Protein AF-A0A7W1CEQ2-F1 (afdb_monomer)

Secondary structure (DSSP, 8-state):
--HHHHHHHHHHHHHHHHHHHHHHHHS-TT-TTHHHHHHHHHHHHHHHHHHIIIIIHHHHHHHS-HHHHHHHHHHHHHHHHHHHHHHHHHHT-

Mean predicted aligned error: 4.83 Å

Radius of gyration: 17.27 Å; Cα contacts (8 Å, |Δi|>4): 28; chains: 1; bounding box: 40×33×45 Å

Solvent-accessible surface area (backbone atoms only — not comparable to full-atom values): 5346 Å² total; per-residue (Å²): 134,58,77,70,52,59,56,55,49,52,54,50,52,54,50,51,51,54,49,51,54,52,53,55,72,71,48,55,92,85,39,86,62,40,63,63,51,52,50,50,51,49,52,53,50,54,50,53,49,49,46,40,67,72,49,48,48,63,54,46,64,74,75,50,54,70,71,58,53,55,51,50,52,50,53,52,54,51,49,51,52,53,51,54,50,52,52,55,63,60,70,74,108

Sequence (93 aa):
MSNFHLTLEGIEEHHQAKMFLRELASLSGDSEKFEPKLKVLMEDIEHHVMEEEGEMFPKVEKVIGKAELEELGKQMEEEKKNFQKSQKASAGK

pLDDT: mean 92.52, std 10.79, range [44.69, 98.44]

Structure (mmCIF, N/CA/C/O backbone):
data_AF-A0A7W1CEQ2-F1
#
_entry.id   AF-A0A7W1CEQ2-F1
#
loop_
_atom_site.group_PDB
_atom_site.id
_atom_site.type_symbol
_atom_site.label_atom_id
_atom_site.label_alt_id
_atom_site.label_comp_id
_atom_site.label_asym_id
_atom_site.label_entity_id
_atom_site.label_seq_id
_atom_site.pdbx_PDB_ins_code
_atom_site.Cartn_x
_atom_site.Cartn_y
_atom_site.Cartn_z
_atom_site.occupancy
_atom_site.B_iso_or_equiv
_atom_site.auth_seq_id
_atom_site.auth_comp_id
_atom_site.auth_asym_id
_atom_site.auth_atom_id
_atom_site.pdbx_PDB_model_num
ATOM 1 N N . MET A 1 1 ? -13.623 -16.603 3.950 1.00 56.00 1 MET A N 1
ATOM 2 C CA . MET A 1 1 ? -12.180 -16.468 4.251 1.00 56.00 1 MET A CA 1
ATOM 3 C C . MET A 1 1 ? -12.016 -15.931 5.668 1.00 56.00 1 MET A C 1
ATOM 5 O O . MET A 1 1 ? -12.908 -15.226 6.130 1.00 56.00 1 MET A O 1
ATOM 9 N N . SER A 1 2 ? -10.964 -16.313 6.397 1.00 70.19 2 SER A N 1
ATOM 10 C CA . SER A 1 2 ? -10.687 -15.746 7.729 1.00 70.19 2 SER A CA 1
ATOM 11 C C . SER A 1 2 ? -10.041 -14.361 7.591 1.00 70.19 2 SER A C 1
ATOM 13 O O . SER A 1 2 ? -9.374 -14.104 6.594 1.00 70.19 2 SER A O 1
ATOM 15 N N . ASN A 1 3 ? -10.188 -13.482 8.592 1.00 72.75 3 ASN A N 1
ATOM 16 C CA . ASN A 1 3 ? -9.543 -12.153 8.582 1.00 72.75 3 ASN A CA 1
ATOM 17 C C . ASN A 1 3 ? -8.019 -12.242 8.397 1.00 72.75 3 ASN A C 1
ATOM 19 O O . ASN A 1 3 ? -7.417 -11.372 7.786 1.00 72.75 3 ASN A O 1
ATOM 23 N N . PHE A 1 4 ? -7.412 -13.320 8.895 1.00 83.56 4 PHE A N 1
ATOM 24 C CA . PHE A 1 4 ? -5.980 -13.571 8.780 1.00 83.56 4 PHE A CA 1
ATOM 25 C C . PHE A 1 4 ? -5.526 -13.817 7.334 1.00 83.56 4 PHE A C 1
ATOM 27 O O . PHE A 1 4 ? -4.405 -13.471 6.988 1.00 83.56 4 PHE A O 1
ATOM 34 N N . HIS A 1 5 ? -6.386 -14.386 6.485 1.00 91.56 5 HIS A N 1
ATOM 35 C CA . HIS A 1 5 ? -6.053 -14.627 5.082 1.00 91.56 5 HIS A CA 1
ATOM 36 C C . HIS A 1 5 ? -5.919 -13.318 4.302 1.00 91.56 5 HIS A C 1
ATOM 38 O O . HIS A 1 5 ? -4.873 -13.101 3.707 1.00 91.56 5 HIS A O 1
ATOM 44 N N . LEU A 1 6 ? -6.913 -12.430 4.417 1.00 93.25 6 LEU A N 1
ATOM 45 C CA . LEU A 1 6 ? -6.956 -11.141 3.714 1.00 93.25 6 LEU A CA 1
ATOM 46 C C . LEU A 1 6 ? -5.744 -10.255 4.046 1.00 93.25 6 LEU A C 1
ATOM 48 O O . LEU A 1 6 ? -5.178 -9.591 3.189 1.00 93.25 6 LEU A O 1
ATOM 52 N N . THR A 1 7 ? -5.300 -1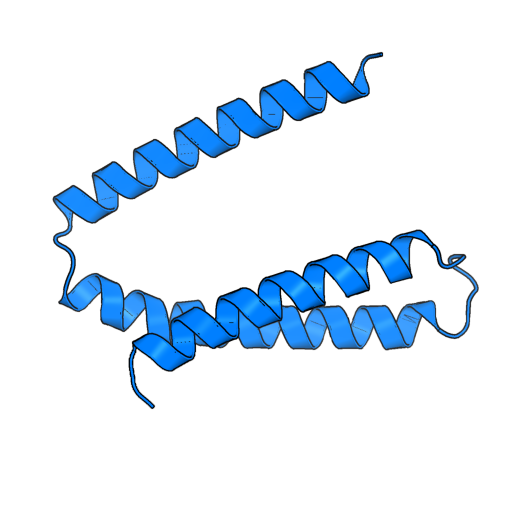0.264 5.306 1.00 94.62 7 THR A N 1
ATOM 53 C CA . THR A 1 7 ? -4.090 -9.530 5.705 1.00 94.62 7 THR A CA 1
ATOM 54 C C . THR A 1 7 ? -2.817 -10.132 5.110 1.00 94.62 7 THR A C 1
ATOM 56 O O . THR A 1 7 ? -1.927 -9.390 4.709 1.00 94.62 7 THR A O 1
ATOM 59 N N . LEU A 1 8 ? -2.695 -11.463 5.075 1.00 97.00 8 LEU A N 1
ATOM 60 C CA . LEU A 1 8 ? -1.519 -12.118 4.491 1.00 97.00 8 LEU A CA 1
ATOM 61 C C . LEU A 1 8 ? -1.468 -11.962 2.969 1.00 97.00 8 LEU A C 1
ATOM 63 O O . LEU A 1 8 ? -0.384 -11.792 2.423 1.00 97.00 8 LEU A O 1
ATOM 67 N N . GLU A 1 9 ? -2.626 -12.001 2.319 1.00 96.62 9 GLU A N 1
ATOM 68 C CA . GLU A 1 9 ? -2.794 -11.732 0.893 1.00 96.62 9 GLU A CA 1
ATOM 69 C C . GLU A 1 9 ? -2.313 -10.324 0.546 1.00 96.62 9 GLU A C 1
ATOM 71 O O . GLU A 1 9 ? -1.349 -10.195 -0.203 1.00 96.62 9 GLU A O 1
ATOM 76 N N . GLY A 1 10 ? -2.825 -9.290 1.223 1.00 96.88 10 GLY A N 1
ATOM 77 C CA . GLY A 1 10 ? -2.371 -7.915 0.998 1.00 96.88 10 GLY A CA 1
ATOM 78 C C . GLY A 1 10 ? -0.861 -7.705 1.207 1.00 96.88 10 GLY A C 1
ATOM 79 O O . GLY A 1 10 ? -0.233 -6.923 0.495 1.00 96.88 10 GLY A O 1
ATOM 80 N N . ILE A 1 11 ? -0.228 -8.433 2.139 1.00 97.44 11 ILE A N 1
ATOM 81 C CA . ILE A 1 11 ? 1.237 -8.390 2.321 1.00 97.44 11 ILE A CA 1
ATOM 82 C C . ILE A 1 11 ? 1.973 -8.946 1.093 1.00 97.44 11 ILE A C 1
ATOM 84 O O . ILE A 1 11 ? 2.995 -8.380 0.687 1.00 97.44 11 ILE A O 1
ATOM 88 N N . GLU A 1 12 ? 1.482 -10.041 0.515 1.00 97.94 12 GLU A N 1
ATOM 89 C CA . GLU A 1 12 ? 2.064 -10.631 -0.691 1.00 97.94 12 GLU A CA 1
ATOM 90 C C . GLU A 1 12 ? 1.813 -9.741 -1.915 1.00 97.94 12 GLU A C 1
ATOM 92 O O . GLU A 1 12 ? 2.738 -9.470 -2.680 1.00 97.94 12 GLU A O 1
ATOM 97 N N . GLU A 1 13 ? 0.618 -9.167 -2.048 1.00 97.81 13 GLU A N 1
ATOM 98 C CA . GLU A 1 13 ? 0.297 -8.212 -3.114 1.00 97.81 13 GLU A CA 1
ATOM 99 C C . GLU A 1 13 ? 1.190 -6.963 -3.050 1.00 97.81 13 GLU A C 1
ATOM 101 O O . GLU A 1 13 ? 1.721 -6.505 -4.065 1.00 97.81 13 GLU A O 1
ATOM 106 N N . HIS A 1 14 ? 1.482 -6.448 -1.848 1.00 97.94 14 HIS A N 1
ATOM 107 C CA . HIS A 1 14 ? 2.460 -5.366 -1.667 1.00 97.94 14 HIS A CA 1
ATOM 108 C C . HIS A 1 14 ? 3.868 -5.773 -2.108 1.00 97.94 14 HIS A C 1
ATOM 110 O O . HIS A 1 14 ? 4.633 -4.936 -2.607 1.00 97.94 14 HIS A O 1
ATOM 116 N N . HIS A 1 15 ? 4.260 -7.026 -1.867 1.00 97.94 15 HIS A N 1
ATOM 117 C CA . HIS A 1 15 ? 5.545 -7.551 -2.314 1.00 97.94 15 HIS A CA 1
ATOM 118 C C . HIS A 1 15 ? 5.602 -7.617 -3.845 1.00 97.94 15 HIS A C 1
ATOM 120 O O . HIS A 1 15 ? 6.544 -7.082 -4.443 1.00 97.94 15 HIS A O 1
ATOM 126 N N . GLN A 1 16 ? 4.565 -8.176 -4.467 1.00 97.69 16 GLN A N 1
ATOM 127 C CA . GLN A 1 16 ? 4.409 -8.285 -5.914 1.00 97.69 16 GLN A CA 1
ATOM 128 C C . GLN A 1 16 ? 4.422 -6.912 -6.597 1.00 97.69 16 GLN A C 1
ATOM 130 O O . GLN A 1 16 ? 5.229 -6.689 -7.505 1.00 97.69 16 GLN A O 1
ATOM 135 N N . ALA A 1 17 ? 3.654 -5.942 -6.094 1.00 98.12 17 ALA A N 1
ATOM 136 C CA . ALA A 1 17 ? 3.641 -4.578 -6.621 1.00 98.12 17 ALA A CA 1
ATOM 137 C C . ALA A 1 17 ? 5.044 -3.939 -6.600 1.00 98.12 17 ALA A C 1
ATOM 139 O O . ALA A 1 17 ? 5.485 -3.327 -7.578 1.00 98.12 17 ALA A O 1
ATOM 140 N N . LYS A 1 18 ? 5.812 -4.134 -5.516 1.00 97.75 18 LYS A N 1
ATOM 141 C CA . LYS A 1 18 ? 7.207 -3.659 -5.423 1.00 97.75 18 LYS A CA 1
ATOM 142 C C . LYS A 1 18 ? 8.127 -4.356 -6.423 1.00 97.75 18 LYS A C 1
ATOM 144 O O . LYS A 1 18 ? 9.054 -3.714 -6.920 1.00 97.75 18 LYS A O 1
ATOM 149 N N . MET A 1 19 ? 7.920 -5.641 -6.709 1.00 97.75 19 MET A N 1
ATOM 150 C CA . MET A 1 19 ? 8.687 -6.329 -7.749 1.00 97.75 19 MET A CA 1
ATOM 151 C C . MET A 1 19 ? 8.378 -5.763 -9.133 1.00 97.75 19 MET A C 1
ATOM 153 O O . MET A 1 19 ? 9.309 -5.408 -9.854 1.00 97.75 19 MET A O 1
ATOM 157 N N . PHE A 1 20 ? 7.103 -5.583 -9.475 1.00 97.31 20 PHE A N 1
ATOM 158 C CA . PHE A 1 20 ? 6.706 -5.028 -10.770 1.00 97.31 20 PHE A CA 1
ATOM 159 C C . PHE A 1 20 ? 7.207 -3.605 -10.980 1.00 97.31 20 PHE A C 1
ATOM 161 O O . PHE A 1 20 ? 7.701 -3.296 -12.062 1.00 97.31 20 PHE A O 1
ATOM 168 N N . LEU A 1 21 ? 7.190 -2.763 -9.944 1.00 97.62 21 LEU A N 1
ATOM 169 C CA . LEU A 1 21 ? 7.792 -1.430 -10.008 1.00 97.62 21 LEU A CA 1
ATOM 170 C C . LEU A 1 21 ? 9.296 -1.483 -10.316 1.00 97.62 21 LEU A C 1
ATOM 172 O O . LEU A 1 21 ? 9.778 -0.698 -11.131 1.00 97.62 21 LEU A O 1
ATOM 176 N N . ARG A 1 22 ? 10.048 -2.410 -9.704 1.00 97.12 22 ARG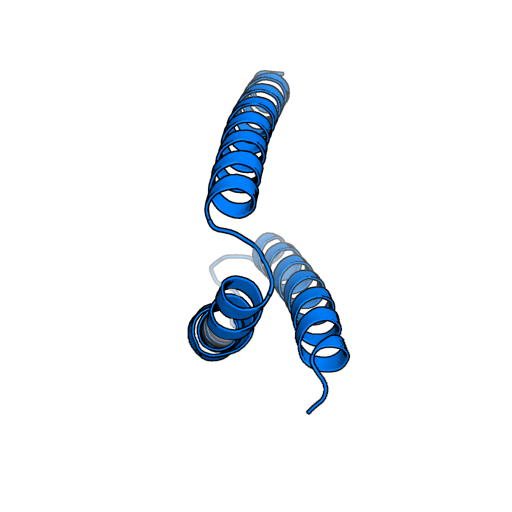 A N 1
ATOM 177 C CA . ARG A 1 22 ? 11.485 -2.583 -9.995 1.00 97.12 22 ARG A CA 1
ATOM 178 C C . ARG A 1 22 ? 11.723 -3.080 -11.415 1.00 97.12 22 ARG A C 1
ATOM 180 O O . ARG A 1 22 ? 12.622 -2.590 -12.088 1.00 97.12 22 ARG A O 1
ATOM 187 N N . GLU A 1 23 ? 10.924 -4.040 -11.864 1.00 95.69 23 GLU A N 1
ATOM 188 C CA . GLU A 1 23 ? 11.006 -4.564 -13.223 1.00 95.69 23 GLU A CA 1
ATOM 189 C C . GLU A 1 23 ? 10.705 -3.471 -14.252 1.00 95.69 23 GLU A C 1
ATOM 191 O O . GLU A 1 23 ? 11.507 -3.266 -15.159 1.00 95.69 23 GLU A O 1
ATOM 196 N N . LEU A 1 24 ? 9.622 -2.708 -14.074 1.00 96.56 24 LEU A N 1
ATOM 197 C CA . LEU A 1 24 ? 9.285 -1.555 -14.916 1.00 96.56 24 LEU A CA 1
ATOM 198 C C . LEU A 1 24 ? 10.400 -0.506 -14.928 1.00 96.56 24 LEU A C 1
ATOM 200 O O . LEU A 1 24 ? 10.751 -0.019 -15.997 1.00 96.56 24 LEU A O 1
ATOM 204 N N . ALA A 1 25 ? 11.003 -0.205 -13.775 1.00 95.62 25 ALA A N 1
ATOM 205 C CA . ALA A 1 25 ? 12.120 0.737 -13.680 1.00 95.62 25 ALA A CA 1
ATOM 206 C C . ALA A 1 25 ? 13.384 0.269 -14.430 1.00 95.62 25 ALA A C 1
ATOM 208 O O . ALA A 1 25 ? 14.235 1.091 -14.764 1.00 95.62 25 ALA A O 1
ATOM 209 N N . SER A 1 26 ? 13.517 -1.037 -14.689 1.00 95.12 26 SER A N 1
ATOM 210 C CA . SER A 1 26 ? 14.625 -1.617 -15.461 1.00 95.12 26 SER A CA 1
ATOM 211 C C . SER A 1 26 ? 14.342 -1.761 -16.959 1.00 95.12 26 SER A C 1
ATOM 213 O O . SER A 1 26 ? 15.260 -2.064 -17.724 1.00 95.12 26 SER A O 1
ATOM 215 N N . LEU A 1 27 ? 13.091 -1.568 -17.387 1.00 94.12 27 LEU A N 1
ATOM 216 C CA . LEU A 1 27 ? 12.707 -1.624 -18.793 1.00 94.12 27 LEU A CA 1
ATOM 217 C C . LEU A 1 27 ? 12.926 -0.261 -19.452 1.00 94.12 27 LEU A C 1
ATOM 219 O O . LEU A 1 27 ? 12.700 0.789 -18.852 1.00 94.12 27 LEU A O 1
ATOM 223 N N . SER A 1 28 ? 13.331 -0.276 -20.720 1.00 89.94 28 SER A N 1
ATOM 224 C CA . SER A 1 28 ? 13.258 0.917 -21.556 1.00 89.94 28 SER A CA 1
ATOM 225 C C . SER A 1 28 ? 11.795 1.226 -21.893 1.00 89.94 28 SER A C 1
ATOM 227 O O . SER A 1 28 ? 10.964 0.320 -21.995 1.00 89.94 28 SER A O 1
ATOM 229 N N . GLY A 1 29 ? 11.469 2.508 -22.074 1.00 78.44 29 GLY A N 1
ATOM 230 C CA . GLY A 1 29 ? 10.098 2.939 -22.381 1.00 78.44 29 GLY A CA 1
ATOM 231 C C . GLY A 1 29 ? 9.569 2.455 -23.739 1.00 78.44 29 GLY A C 1
ATOM 232 O O . GLY A 1 29 ? 8.365 2.467 -23.954 1.00 78.44 29 GLY A O 1
ATOM 233 N N . ASP A 1 30 ? 10.450 2.010 -24.638 1.00 89.00 30 ASP A N 1
ATOM 234 C CA . ASP A 1 30 ? 10.132 1.403 -25.937 1.00 89.00 30 ASP A CA 1
ATOM 235 C C . ASP A 1 30 ? 10.092 -0.137 -25.898 1.00 89.00 30 ASP A C 1
ATOM 237 O O . ASP A 1 30 ? 9.885 -0.786 -26.923 1.00 89.00 30 ASP A O 1
ATOM 241 N N . SER A 1 31 ? 10.287 -0.748 -24.725 1.00 94.31 31 SER A N 1
ATOM 242 C CA . SER A 1 31 ? 10.193 -2.196 -24.576 1.00 94.31 31 SER A CA 1
ATOM 243 C C . SER A 1 31 ? 8.758 -2.673 -24.795 1.00 94.31 31 SER A C 1
ATOM 245 O O . SER A 1 31 ? 7.843 -2.248 -24.092 1.00 94.31 31 SER A O 1
ATOM 247 N N . GLU A 1 32 ? 8.572 -3.678 -25.655 1.00 95.69 32 GLU A N 1
ATOM 248 C CA . GLU A 1 32 ? 7.281 -4.367 -25.845 1.00 95.69 32 GLU A CA 1
ATOM 249 C C . GLU A 1 32 ? 6.716 -4.976 -24.543 1.00 95.69 32 GLU A C 1
ATOM 251 O O . GLU A 1 32 ? 5.537 -5.314 -24.463 1.00 95.69 32 GLU A O 1
ATOM 25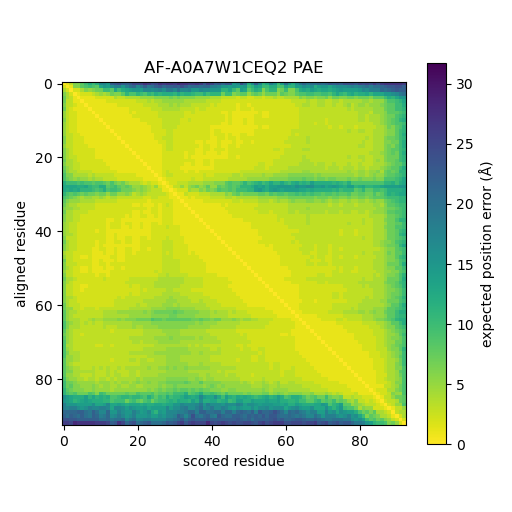6 N N . LYS A 1 33 ? 7.547 -5.123 -23.500 1.00 95.12 33 LYS A N 1
ATOM 257 C CA . LYS A 1 33 ? 7.145 -5.630 -22.179 1.00 95.12 33 LYS A CA 1
ATOM 258 C C . LYS A 1 33 ? 6.638 -4.544 -21.231 1.00 95.12 33 LYS A C 1
ATOM 260 O O . LYS A 1 33 ? 6.061 -4.897 -20.203 1.00 95.12 33 LYS A O 1
ATOM 265 N N . PHE A 1 34 ? 6.875 -3.266 -21.530 1.00 95.88 34 PHE A N 1
ATOM 266 C CA . PHE A 1 34 ? 6.557 -2.164 -20.624 1.00 95.88 34 PHE A CA 1
ATOM 267 C C . PHE A 1 34 ? 5.045 -2.016 -20.439 1.00 95.88 34 PHE A C 1
ATOM 269 O O . PHE A 1 34 ? 4.554 -2.160 -19.321 1.00 95.88 34 PHE A O 1
ATOM 276 N N . GLU A 1 35 ? 4.298 -1.803 -21.528 1.00 95.81 35 GLU A N 1
ATOM 277 C CA . GLU A 1 35 ? 2.845 -1.593 -21.455 1.00 95.81 35 GLU A CA 1
ATOM 278 C C . GLU A 1 35 ? 2.090 -2.785 -20.845 1.00 95.81 35 GLU A C 1
ATOM 280 O O . GLU A 1 35 ? 1.305 -2.559 -19.920 1.00 95.81 35 GLU A O 1
ATOM 285 N N . PRO A 1 36 ? 2.328 -4.052 -21.254 1.00 96.81 36 PRO A N 1
ATOM 286 C CA . PRO A 1 36 ? 1.637 -5.184 -20.641 1.00 96.81 36 PRO A CA 1
ATOM 287 C C . PRO A 1 36 ? 1.917 -5.303 -19.141 1.00 96.81 36 PRO A C 1
ATOM 289 O O . PRO A 1 36 ? 1.010 -5.595 -18.368 1.00 96.81 36 PRO A O 1
ATOM 292 N N . LYS A 1 37 ? 3.159 -5.053 -18.707 1.00 96.31 37 LYS A N 1
ATOM 293 C CA . LYS A 1 37 ? 3.524 -5.126 -17.288 1.00 96.31 37 LYS A CA 1
ATOM 294 C C . LYS A 1 37 ? 2.917 -3.988 -16.476 1.00 96.31 37 LYS A C 1
ATOM 296 O O . LYS A 1 37 ? 2.476 -4.223 -15.356 1.00 96.31 37 LYS A O 1
ATOM 301 N N . LEU A 1 38 ? 2.875 -2.780 -17.036 1.00 96.81 38 LEU A N 1
ATOM 302 C CA . LEU A 1 38 ? 2.207 -1.646 -16.408 1.00 96.81 38 LEU A CA 1
ATOM 303 C C . LEU A 1 38 ? 0.720 -1.942 -16.210 1.00 96.81 38 LEU A C 1
ATOM 305 O O . LEU A 1 38 ? 0.195 -1.693 -15.131 1.00 96.81 38 LEU A O 1
ATOM 309 N N . LYS A 1 39 ? 0.069 -2.525 -17.221 1.00 97.31 39 LYS A N 1
ATOM 310 C CA . LYS A 1 39 ? -1.334 -2.923 -17.126 1.00 97.31 39 LYS A CA 1
ATOM 311 C C . LYS A 1 39 ? -1.576 -3.923 -15.991 1.00 97.31 39 LYS A C 1
ATOM 313 O O . LYS A 1 39 ? -2.470 -3.692 -15.191 1.00 97.31 39 LYS A O 1
ATOM 318 N N . VAL A 1 40 ? -0.758 -4.972 -15.882 1.00 97.69 40 VAL A N 1
ATOM 319 C CA . VAL A 1 40 ? -0.890 -5.954 -14.789 1.00 97.69 40 VAL A CA 1
ATOM 320 C C . VAL A 1 40 ? -0.677 -5.295 -13.422 1.00 97.69 40 VAL A C 1
ATOM 322 O O . VAL A 1 40 ? -1.450 -5.532 -12.507 1.00 97.69 40 VAL A O 1
ATOM 325 N N . LEU A 1 41 ? 0.316 -4.408 -13.282 1.00 98.06 41 LEU A N 1
ATOM 326 C CA . LEU A 1 41 ? 0.508 -3.658 -12.035 1.00 98.06 41 LEU A CA 1
ATOM 327 C C . LEU A 1 41 ? -0.721 -2.807 -11.672 1.00 98.06 41 LEU A C 1
ATOM 329 O O . LEU A 1 41 ? -1.060 -2.705 -10.498 1.00 98.06 41 LEU A O 1
ATOM 333 N N . MET A 1 42 ? -1.366 -2.172 -12.655 1.00 98.25 42 MET A N 1
ATOM 334 C CA . MET A 1 42 ? -2.589 -1.402 -12.413 1.00 98.25 42 MET A CA 1
ATOM 335 C C . MET A 1 42 ? -3.727 -2.302 -11.928 1.00 98.25 42 MET A C 1
ATOM 337 O O . MET A 1 42 ? -4.366 -1.965 -10.938 1.00 98.25 42 MET A O 1
ATOM 341 N N . GLU A 1 43 ? -3.936 -3.446 -12.583 1.00 98.25 43 GLU A N 1
ATOM 342 C CA . GLU A 1 43 ? -4.961 -4.425 -12.203 1.00 98.25 43 GLU A CA 1
ATOM 343 C C . GLU A 1 43 ? -4.729 -4.963 -10.779 1.00 98.25 43 GLU A C 1
ATOM 345 O O . GLU A 1 43 ? -5.669 -4.994 -9.986 1.00 98.25 43 GLU A O 1
ATOM 350 N N . ASP A 1 44 ? -3.483 -5.294 -10.420 1.00 97.25 44 ASP A N 1
ATOM 351 C CA . ASP A 1 44 ? -3.117 -5.746 -9.069 1.00 97.25 44 ASP A CA 1
ATOM 352 C C . ASP A 1 44 ? -3.398 -4.671 -8.006 1.00 97.25 44 ASP A C 1
ATOM 354 O O . ASP A 1 44 ? -3.950 -4.965 -6.948 1.00 97.25 44 ASP A O 1
ATOM 358 N N . ILE A 1 45 ? -3.043 -3.408 -8.274 1.00 98.31 45 ILE A N 1
ATOM 359 C CA . ILE A 1 45 ? -3.292 -2.302 -7.334 1.00 98.31 45 ILE A CA 1
ATOM 360 C C . ILE A 1 45 ? -4.794 -2.060 -7.169 1.00 98.31 45 ILE A C 1
ATOM 362 O O . ILE A 1 45 ? -5.261 -1.866 -6.048 1.00 98.31 45 ILE A O 1
ATOM 366 N N . GLU A 1 46 ? -5.548 -2.041 -8.269 1.00 98.44 46 GLU A N 1
ATOM 367 C CA . GLU A 1 46 ? -6.999 -1.855 -8.229 1.00 98.44 46 GLU A CA 1
ATOM 368 C C . GLU A 1 46 ? -7.669 -2.977 -7.433 1.00 98.44 46 GLU A C 1
ATOM 370 O O . GLU A 1 46 ? -8.530 -2.697 -6.598 1.00 98.44 46 GLU A O 1
ATOM 375 N N . HIS A 1 47 ? -7.248 -4.227 -7.644 1.00 97.44 47 HIS A N 1
ATOM 376 C CA . HIS A 1 47 ? -7.750 -5.371 -6.892 1.00 97.44 47 HIS A CA 1
ATOM 377 C C . HIS A 1 47 ? -7.471 -5.236 -5.394 1.00 97.44 47 HIS A C 1
ATOM 379 O O . HIS A 1 47 ? -8.413 -5.228 -4.603 1.00 97.44 47 HIS A O 1
ATOM 385 N N . HIS A 1 48 ? -6.210 -5.006 -5.033 1.00 97.50 48 HIS A N 1
ATOM 386 C CA . HIS A 1 48 ? -5.777 -4.838 -3.651 1.00 97.50 48 HIS A CA 1
ATOM 387 C C . HIS A 1 48 ? -6.563 -3.736 -2.913 1.00 97.50 48 HIS A C 1
ATOM 389 O O . HIS A 1 48 ? -7.066 -3.937 -1.808 1.00 97.50 48 HIS A O 1
ATOM 395 N N . VAL A 1 49 ? -6.733 -2.565 -3.540 1.00 98.00 49 VAL A N 1
ATOM 396 C CA . VAL A 1 49 ? -7.488 -1.448 -2.941 1.00 98.00 49 VAL A CA 1
ATOM 397 C C . VAL A 1 49 ? -8.967 -1.800 -2.767 1.00 98.00 49 VAL A C 1
ATOM 399 O O . VAL A 1 49 ? -9.553 -1.472 -1.735 1.00 98.00 49 VAL A O 1
ATOM 402 N N . MET A 1 50 ? -9.580 -2.487 -3.740 1.00 98.00 50 MET A N 1
ATOM 403 C CA . MET A 1 50 ? -10.969 -2.941 -3.613 1.00 98.00 50 MET A CA 1
ATOM 404 C C . MET A 1 50 ? -11.154 -3.893 -2.427 1.00 98.00 50 MET A C 1
ATOM 406 O O . MET A 1 50 ? -12.172 -3.816 -1.738 1.00 98.00 50 MET A O 1
ATOM 410 N N . GLU A 1 51 ? -10.185 -4.767 -2.166 1.00 96.81 51 GLU A N 1
ATOM 411 C CA . GLU A 1 51 ? -10.211 -5.670 -1.017 1.00 96.81 51 GLU A CA 1
ATOM 412 C C . GLU A 1 51 ? -10.028 -4.933 0.316 1.00 96.81 51 GLU A C 1
ATOM 414 O O . GLU A 1 51 ? -10.761 -5.181 1.283 1.00 96.81 51 GLU A O 1
ATOM 419 N N . GLU A 1 52 ? -9.098 -3.979 0.380 1.00 96.94 52 GLU A N 1
ATOM 420 C CA . GLU A 1 52 ? -8.891 -3.167 1.578 1.00 96.94 52 GLU A CA 1
ATOM 421 C C . GLU A 1 52 ? -10.138 -2.337 1.920 1.00 96.94 52 GLU A C 1
ATOM 423 O O . GLU A 1 52 ? -10.678 -2.451 3.026 1.00 96.94 52 GLU A O 1
ATOM 428 N N . GLU A 1 53 ? -10.646 -1.550 0.968 1.00 97.50 53 GLU A N 1
ATOM 429 C CA . GLU A 1 53 ? -11.785 -0.651 1.184 1.00 97.50 53 GLU A CA 1
ATOM 430 C C . GLU A 1 53 ? -13.116 -1.399 1.318 1.00 97.50 53 GLU A C 1
ATOM 432 O O . GLU A 1 53 ? -13.962 -1.035 2.141 1.00 97.50 53 GLU A O 1
ATOM 437 N N . GLY A 1 54 ? -13.319 -2.444 0.514 1.00 96.94 54 GLY A N 1
ATOM 438 C CA . GLY A 1 54 ? -14.570 -3.196 0.463 1.00 96.94 54 GLY A CA 1
ATOM 439 C C . GLY A 1 54 ? -14.710 -4.223 1.582 1.00 96.94 54 GLY A C 1
ATOM 440 O O . GLY A 1 54 ? -15.826 -4.497 2.035 1.00 96.94 54 GLY A O 1
ATOM 441 N N . GLU A 1 55 ? -13.596 -4.779 2.062 1.00 95.69 55 GLU A N 1
ATOM 442 C CA 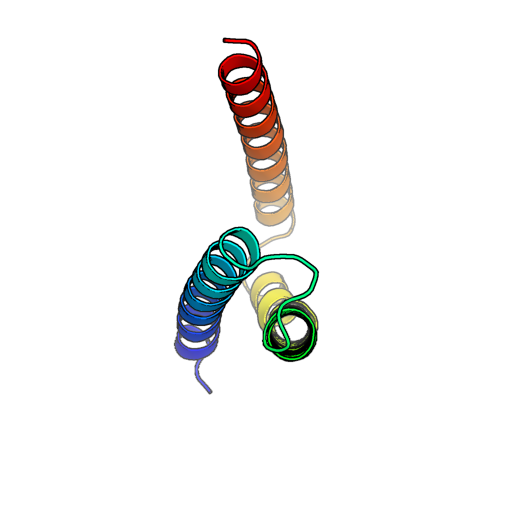. GLU A 1 55 ? -13.617 -5.863 3.037 1.00 95.69 55 GLU A CA 1
ATOM 443 C C . GLU A 1 55 ? -12.810 -5.597 4.301 1.00 95.69 55 GLU A C 1
ATOM 445 O O . GLU A 1 55 ? -13.337 -5.812 5.399 1.00 95.69 55 GLU A O 1
ATOM 450 N N . MET A 1 56 ? -11.542 -5.194 4.184 1.00 95.38 56 MET A N 1
ATOM 451 C CA . MET A 1 56 ? -10.652 -5.105 5.343 1.00 95.38 56 MET A CA 1
ATOM 452 C C . MET A 1 56 ? -11.060 -3.969 6.282 1.00 95.38 56 MET A C 1
ATOM 454 O O . MET A 1 56 ? -11.321 -4.217 7.463 1.00 95.38 56 MET A O 1
ATOM 458 N N . PHE A 1 57 ? -11.169 -2.739 5.783 1.00 95.56 57 PHE A N 1
ATOM 459 C CA . PHE A 1 57 ? -11.476 -1.567 6.604 1.00 95.56 57 PHE A CA 1
ATOM 460 C C . PHE A 1 57 ? -12.847 -1.667 7.288 1.00 95.56 57 PHE A C 1
ATOM 462 O O . PHE A 1 57 ? -12.899 -1.461 8.503 1.00 95.56 57 PHE A O 1
ATOM 469 N N . PRO A 1 58 ? -13.929 -2.132 6.629 1.00 95.69 58 PRO A N 1
ATOM 470 C CA . PRO A 1 58 ? -15.201 -2.370 7.312 1.00 95.69 58 PRO A CA 1
ATOM 471 C C . PRO A 1 58 ? -15.126 -3.416 8.434 1.00 95.69 58 PRO A C 1
ATOM 473 O O . PRO A 1 58 ? -15.937 -3.389 9.364 1.00 95.69 58 PRO A O 1
ATOM 476 N N . LYS A 1 59 ? -14.198 -4.383 8.363 1.00 94.19 59 LYS A N 1
ATOM 477 C CA . LYS A 1 59 ? -13.955 -5.347 9.453 1.00 94.19 59 LYS A CA 1
ATOM 478 C C . LYS A 1 59 ? -13.171 -4.689 10.592 1.00 94.19 59 LYS A C 1
ATOM 480 O O . LYS A 1 59 ? -13.503 -4.932 11.750 1.00 94.19 59 LYS A O 1
ATOM 485 N N . VAL A 1 60 ? -12.192 -3.842 10.273 1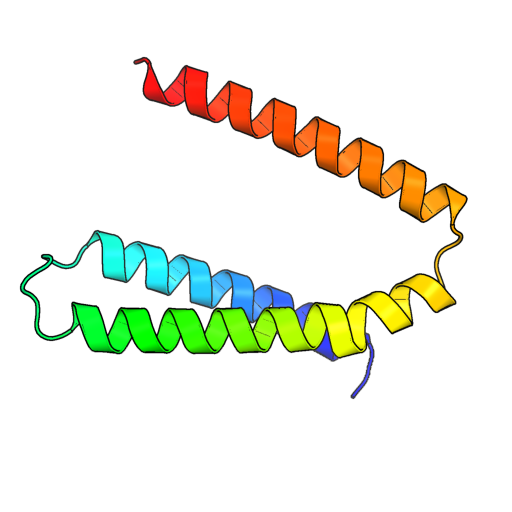.00 94.25 60 VAL A N 1
ATOM 486 C CA . VAL A 1 60 ? -11.398 -3.071 11.244 1.00 94.25 60 VAL A CA 1
ATOM 487 C C . VAL A 1 60 ? -12.279 -2.099 12.037 1.00 94.25 60 VAL A C 1
ATOM 489 O O . VAL A 1 60 ? -12.241 -2.114 13.265 1.00 94.25 60 VAL A O 1
ATOM 492 N N . GLU A 1 61 ? -13.147 -1.331 11.374 1.00 95.12 61 GLU A N 1
ATOM 493 C CA . GLU A 1 61 ? -14.062 -0.372 12.021 1.00 95.12 61 GLU A CA 1
ATOM 494 C C . GLU A 1 61 ? -15.040 -1.022 13.015 1.00 95.12 61 GLU A C 1
ATOM 496 O O . GLU A 1 61 ? -15.524 -0.372 13.941 1.00 95.12 61 GLU A O 1
ATOM 501 N N . LYS A 1 62 ? -15.339 -2.317 12.845 1.00 95.00 62 LYS A N 1
ATOM 502 C CA . LYS A 1 62 ? -16.210 -3.075 13.758 1.00 95.00 62 LYS A CA 1
ATOM 503 C C . LYS A 1 62 ? -15.501 -3.529 15.032 1.00 95.00 62 LYS A C 1
ATOM 505 O O . LYS A 1 62 ? -16.187 -3.862 15.997 1.00 95.00 62 LYS A O 1
ATOM 510 N N . VAL A 1 63 ? -14.170 -3.610 15.024 1.00 95.31 63 VAL A N 1
ATOM 511 C CA . VAL A 1 63 ? -13.383 -4.184 16.130 1.00 95.31 63 VAL A CA 1
ATOM 512 C C . VAL A 1 63 ? -12.472 -3.170 16.818 1.00 95.31 63 VAL A C 1
ATOM 514 O O . VAL A 1 63 ? -12.161 -3.364 17.989 1.00 95.31 63 VAL A O 1
ATOM 517 N N . ILE A 1 64 ? -12.086 -2.090 16.133 1.00 95.31 64 ILE A N 1
ATOM 518 C CA . ILE A 1 64 ? -11.246 -1.017 16.676 1.00 95.31 64 ILE A CA 1
ATOM 519 C C . ILE A 1 64 ? -12.102 0.219 16.954 1.00 95.31 64 ILE A C 1
ATOM 521 O O . ILE A 1 64 ? -12.892 0.661 16.120 1.00 95.31 64 ILE A O 1
ATOM 525 N N . GLY A 1 65 ? -11.948 0.797 18.146 1.00 97.25 65 GLY A N 1
ATOM 526 C CA . GLY A 1 65 ? -12.690 1.991 18.539 1.00 97.25 65 GLY A CA 1
ATOM 527 C C . GLY A 1 65 ? -12.249 3.237 17.768 1.00 97.25 65 GLY A C 1
ATOM 528 O O . GLY A 1 65 ? -11.073 3.417 17.464 1.00 97.25 65 GLY A O 1
ATOM 529 N N . LYS A 1 66 ? -13.182 4.167 17.532 1.00 96.81 66 LYS A N 1
ATOM 530 C CA . LYS A 1 66 ? -12.914 5.421 16.804 1.00 96.81 66 LYS A CA 1
ATOM 531 C C . LYS A 1 66 ? -11.709 6.207 17.343 1.00 96.81 66 LYS A C 1
ATOM 533 O O . LYS A 1 66 ? -10.914 6.698 16.556 1.00 96.81 66 LYS A O 1
ATOM 538 N N . ALA A 1 67 ? -11.563 6.315 18.665 1.00 97.88 67 ALA A N 1
ATOM 539 C CA . ALA A 1 67 ? -10.444 7.039 19.274 1.00 97.88 67 ALA A CA 1
ATOM 540 C C . ALA A 1 67 ? -9.083 6.388 18.966 1.00 97.88 67 ALA A C 1
ATOM 542 O O . ALA A 1 67 ? -8.099 7.089 18.753 1.00 97.88 67 ALA A O 1
ATOM 543 N N . GLU A 1 68 ? -9.035 5.056 18.917 1.00 98.12 68 GLU A N 1
ATOM 544 C CA . GLU A 1 68 ? -7.830 4.303 18.565 1.00 98.12 68 GLU A CA 1
ATOM 545 C C . GLU A 1 68 ? -7.511 4.437 17.070 1.00 98.12 68 GLU A C 1
ATOM 547 O O . GLU A 1 68 ? -6.359 4.670 16.716 1.00 98.12 68 GLU A O 1
ATOM 552 N N . LEU A 1 69 ? -8.525 4.407 16.196 1.00 97.75 69 LEU A N 1
ATOM 553 C CA . LEU A 1 69 ? -8.354 4.677 14.762 1.00 97.75 69 LEU A CA 1
ATOM 554 C C . LEU A 1 69 ? -7.850 6.102 14.487 1.00 97.75 69 LEU A C 1
ATOM 556 O O . LEU A 1 69 ? -6.966 6.293 13.655 1.00 97.75 69 LEU A O 1
ATOM 560 N N . GLU A 1 70 ? -8.380 7.106 15.190 1.00 97.94 70 GLU A N 1
ATOM 561 C CA . GLU A 1 70 ? -7.917 8.495 15.073 1.00 97.94 70 GLU A CA 1
ATOM 562 C C . GLU A 1 70 ? -6.460 8.650 15.519 1.00 97.94 70 GLU A C 1
ATOM 564 O O . GLU A 1 70 ? -5.694 9.384 14.894 1.00 97.94 70 GLU A O 1
ATOM 569 N N . GLU A 1 71 ? -6.071 7.963 16.591 1.00 98.25 71 GLU A N 1
ATOM 570 C CA . GLU A 1 71 ? -4.696 7.967 17.078 1.00 98.25 71 GLU A CA 1
ATOM 571 C C . GLU A 1 71 ? -3.746 7.267 16.098 1.00 98.25 71 GLU A C 1
ATOM 573 O O . GLU A 1 71 ? -2.712 7.831 15.738 1.00 98.25 71 GLU A O 1
ATOM 578 N N . LEU A 1 72 ? -4.132 6.102 15.572 1.00 97.69 72 LEU A N 1
ATOM 579 C CA . LEU A 1 72 ? -3.368 5.403 14.539 1.00 97.69 72 LEU A CA 1
ATOM 580 C C . LEU A 1 72 ? -3.201 6.267 13.279 1.00 97.69 72 LEU A C 1
ATOM 582 O O . LEU A 1 72 ? -2.104 6.361 12.731 1.00 97.69 72 LEU A O 1
ATOM 586 N N . GLY A 1 73 ? -4.258 6.965 12.855 1.00 97.06 73 GLY A N 1
ATOM 587 C CA . GLY A 1 73 ? -4.205 7.887 11.721 1.00 97.06 73 GLY A CA 1
ATOM 588 C C . GLY A 1 73 ? -3.209 9.035 11.924 1.00 97.06 73 GLY A C 1
ATOM 589 O O . GLY A 1 73 ? -2.475 9.385 10.996 1.00 97.06 73 GLY A O 1
ATOM 590 N N . LYS A 1 74 ? -3.116 9.595 13.140 1.00 98.31 74 LYS A N 1
ATOM 591 C CA . LYS A 1 74 ? -2.100 10.614 13.466 1.00 98.31 74 LYS A CA 1
ATOM 592 C C . LYS A 1 74 ? -0.689 10.046 13.371 1.00 98.31 74 LYS A C 1
ATOM 594 O O . LYS A 1 74 ? 0.162 10.676 12.746 1.00 98.31 74 LYS A O 1
ATOM 599 N N . GLN A 1 75 ? -0.461 8.856 13.927 1.00 98.31 75 GLN A N 1
ATOM 600 C CA . GLN A 1 75 ? 0.840 8.184 13.872 1.00 98.31 75 GLN A CA 1
ATOM 601 C C . GLN A 1 75 ? 1.266 7.914 12.422 1.00 98.31 75 GLN A C 1
ATOM 603 O O . GLN A 1 75 ? 2.393 8.224 12.041 1.00 98.31 75 GLN A O 1
ATOM 608 N N . MET A 1 76 ? 0.353 7.431 11.572 1.00 97.44 76 MET A N 1
ATOM 609 C CA . MET A 1 76 ? 0.625 7.216 10.144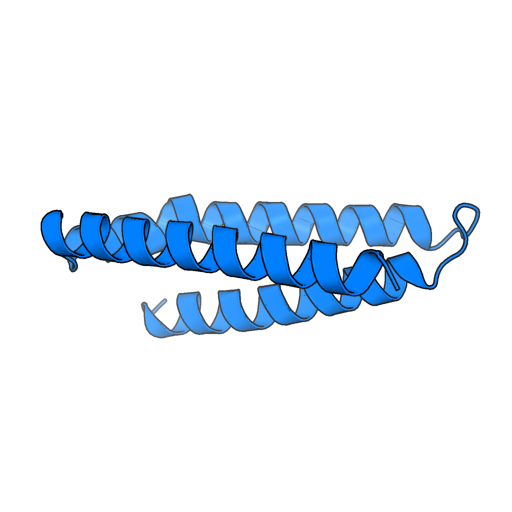 1.00 97.44 76 MET A CA 1
ATOM 610 C C . MET A 1 76 ? 0.983 8.515 9.407 1.00 97.44 76 MET A C 1
ATOM 612 O O . MET A 1 76 ? 1.908 8.535 8.591 1.00 97.44 76 MET A O 1
ATOM 616 N N . GLU A 1 77 ? 0.279 9.613 9.687 1.00 97.81 77 GLU A N 1
ATOM 617 C CA . GLU A 1 77 ? 0.552 10.916 9.071 1.00 97.81 77 GLU A CA 1
ATOM 618 C C . GLU A 1 77 ?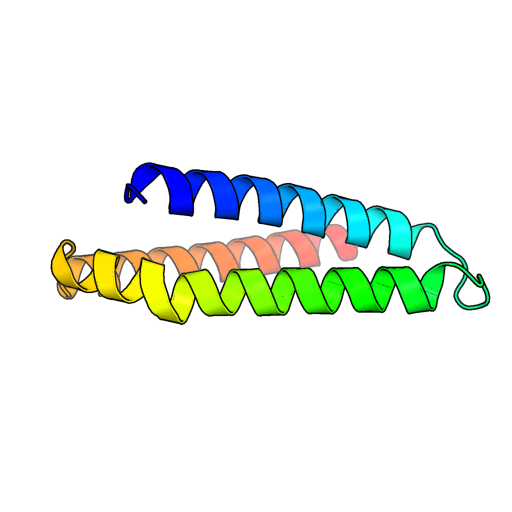 1.905 11.496 9.527 1.00 97.81 77 GLU A C 1
ATOM 620 O O . GLU A 1 77 ? 2.631 12.101 8.731 1.00 97.81 77 GLU A O 1
ATOM 625 N N . GLU A 1 78 ? 2.280 11.299 10.792 1.00 97.75 78 GLU A N 1
ATOM 626 C CA . GLU A 1 78 ? 3.603 11.663 11.312 1.00 97.75 78 GLU A CA 1
ATOM 627 C C . GLU A 1 78 ? 4.720 10.846 10.655 1.00 97.75 78 GLU A C 1
ATOM 629 O O . GLU A 1 78 ? 5.692 11.425 10.156 1.00 97.75 78 GLU A O 1
ATOM 634 N N . GLU A 1 79 ? 4.554 9.528 10.555 1.00 97.25 79 GLU A N 1
ATOM 635 C CA . GLU A 1 79 ? 5.512 8.645 9.884 1.00 97.25 79 GLU A CA 1
ATOM 636 C C . GLU A 1 79 ? 5.670 8.989 8.401 1.00 97.25 79 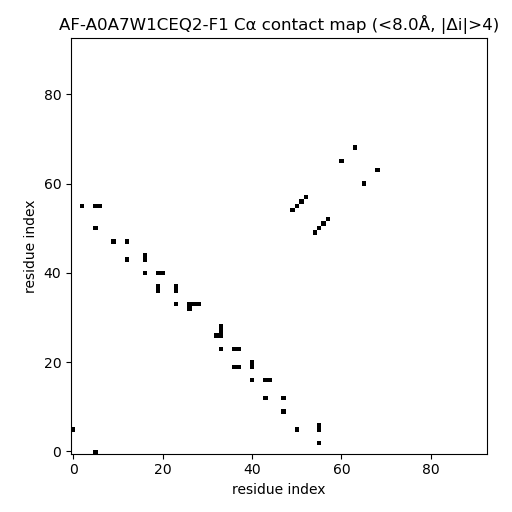GLU A C 1
ATOM 638 O O . GLU A 1 79 ? 6.791 9.109 7.897 1.00 97.25 79 GLU A O 1
ATOM 643 N N . LYS A 1 80 ? 4.569 9.275 7.697 1.00 94.81 80 LYS A N 1
ATOM 644 C CA . LYS A 1 80 ? 4.607 9.747 6.306 1.00 94.81 80 LYS A CA 1
ATOM 645 C C . LYS A 1 80 ? 5.429 11.028 6.167 1.00 94.81 80 LYS A C 1
ATOM 647 O O . LYS A 1 80 ? 6.265 11.128 5.264 1.00 94.81 80 LYS A O 1
ATOM 652 N N . LYS A 1 81 ? 5.238 12.007 7.058 1.00 96.06 81 LYS A N 1
ATOM 653 C CA . LYS A 1 81 ? 6.027 13.253 7.064 1.00 96.06 81 LYS A CA 1
ATOM 654 C C . LYS A 1 81 ? 7.508 12.979 7.315 1.00 96.06 81 LYS A C 1
ATOM 656 O O . LYS A 1 81 ? 8.354 13.581 6.649 1.00 96.06 81 LYS A O 1
ATOM 661 N N . ASN A 1 82 ? 7.832 12.088 8.249 1.00 95.31 82 ASN A N 1
ATOM 662 C CA . ASN A 1 82 ? 9.211 11.712 8.563 1.00 95.31 82 ASN A CA 1
ATOM 663 C C . ASN A 1 82 ? 9.886 11.017 7.373 1.00 95.31 82 ASN A C 1
ATOM 665 O O . ASN A 1 82 ? 10.988 11.406 6.976 1.00 95.31 82 ASN A O 1
ATOM 669 N N . PHE A 1 83 ? 9.191 10.077 6.736 1.00 93.31 83 PHE A N 1
ATOM 670 C CA . PHE A 1 83 ? 9.660 9.385 5.539 1.00 93.31 83 PHE A CA 1
ATOM 671 C C . PHE A 1 83 ? 9.883 10.338 4.355 1.00 93.31 83 PHE A C 1
ATOM 673 O O . PHE A 1 83 ? 10.905 10.283 3.675 1.00 93.31 83 PHE A O 1
ATOM 680 N N . GLN A 1 84 ? 8.968 11.279 4.115 1.00 92.44 84 GLN A N 1
ATOM 681 C CA . GLN A 1 84 ? 9.137 12.266 3.044 1.00 92.44 84 GLN A CA 1
ATOM 682 C C . GLN A 1 84 ? 10.326 13.207 3.288 1.00 92.44 84 GLN A C 1
ATOM 684 O O . GLN A 1 84 ? 11.002 13.608 2.337 1.00 92.44 84 GLN A O 1
ATOM 689 N N . LYS A 1 85 ? 10.608 13.567 4.548 1.00 91.19 85 LYS A N 1
ATOM 690 C CA . LYS A 1 85 ? 11.800 14.352 4.906 1.00 91.19 85 LYS A CA 1
ATOM 691 C C . LYS A 1 85 ? 13.087 13.564 4.655 1.00 91.19 85 LYS A C 1
ATOM 693 O O . LYS A 1 85 ? 14.023 14.127 4.090 1.00 91.19 85 LYS A O 1
ATOM 698 N N . SER A 1 86 ? 13.136 12.284 5.033 1.00 88.19 86 SER A N 1
ATOM 699 C CA . SER A 1 86 ? 14.325 11.443 4.833 1.00 88.19 86 SER A CA 1
ATOM 700 C C . SER A 1 86 ? 14.612 11.183 3.348 1.00 88.19 86 SER A C 1
ATOM 702 O O . SER A 1 86 ? 15.760 11.302 2.924 1.00 88.19 86 SER A O 1
ATOM 704 N N . GLN A 1 87 ? 13.576 10.950 2.535 1.00 84.81 87 GLN A N 1
ATOM 705 C CA . GLN A 1 87 ? 13.673 10.847 1.071 1.00 84.81 87 GLN A CA 1
ATOM 706 C C . GLN A 1 87 ? 14.274 12.113 0.441 1.00 84.81 87 GLN A C 1
ATOM 708 O O . GLN A 1 87 ? 15.226 12.036 -0.333 1.00 84.81 87 GLN A O 1
ATOM 713 N N . LYS A 1 88 ? 13.777 13.299 0.821 1.00 72.69 88 LYS A N 1
ATOM 714 C CA . LYS A 1 88 ? 14.302 14.583 0.322 1.00 72.69 88 LYS A CA 1
ATOM 715 C C . LYS A 1 88 ? 15.757 14.827 0.729 1.00 72.69 88 LYS A C 1
ATOM 717 O O . LYS A 1 88 ? 16.530 15.337 -0.074 1.00 72.69 88 LYS A O 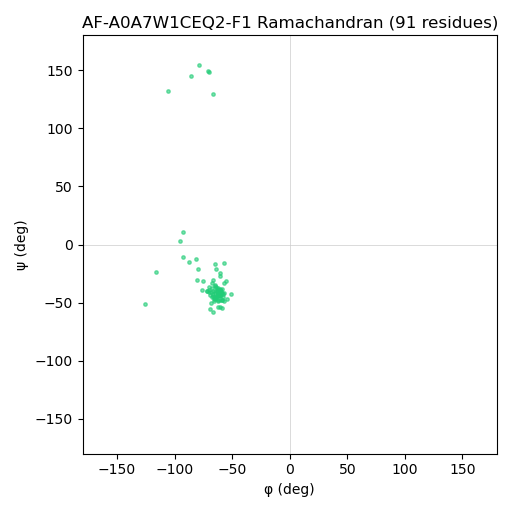1
ATOM 722 N N . ALA A 1 89 ? 16.139 14.448 1.948 1.00 69.31 89 ALA A N 1
ATOM 723 C CA . ALA A 1 89 ? 17.523 14.546 2.408 1.00 69.31 89 ALA A CA 1
ATOM 724 C C . ALA A 1 89 ? 18.463 13.581 1.659 1.00 69.31 89 ALA A C 1
ATOM 726 O O . ALA A 1 89 ? 19.621 13.919 1.424 1.00 69.31 89 ALA A O 1
ATOM 727 N N . SER A 1 90 ? 17.965 12.405 1.262 1.00 64.19 90 SER A N 1
ATOM 728 C CA . SER A 1 90 ? 18.708 11.419 0.468 1.00 64.19 90 SER A CA 1
ATOM 729 C C . SER A 1 90 ? 18.844 11.802 -1.009 1.00 64.19 90 SER A C 1
ATOM 731 O O . SER A 1 90 ? 19.838 11.436 -1.622 1.00 64.19 90 SER A O 1
ATOM 733 N N . ALA A 1 91 ? 17.865 12.505 -1.585 1.00 60.22 91 ALA A N 1
ATOM 734 C CA . ALA A 1 91 ? 17.869 12.914 -2.994 1.00 60.22 91 ALA A CA 1
ATOM 735 C C . ALA A 1 91 ? 18.712 14.176 -3.276 1.00 60.22 91 ALA A C 1
ATOM 737 O O . ALA A 1 91 ? 18.956 14.505 -4.432 1.00 60.22 91 ALA A O 1
ATOM 738 N N . GLY A 1 92 ? 19.123 14.904 -2.232 1.00 51.34 92 GLY A N 1
ATOM 739 C CA . GLY A 1 92 ? 19.938 16.122 -2.331 1.00 51.34 92 GLY A CA 1
ATOM 740 C C . GLY A 1 92 ? 21.453 15.907 -2.220 1.00 51.34 92 GLY A C 1
ATOM 741 O O . GLY A 1 92 ? 22.171 16.891 -2.045 1.00 51.34 92 GLY A O 1
ATOM 742 N N . LYS A 1 93 ? 21.934 14.659 -2.260 1.00 44.69 93 LYS A N 1
ATOM 743 C CA . LYS A 1 93 ? 23.358 14.290 -2.252 1.00 44.69 93 LYS A CA 1
ATOM 744 C C . LYS A 1 93 ? 23.781 13.682 -3.579 1.00 44.69 93 LYS A C 1
ATOM 746 O O . LYS A 1 93 ? 22.970 12.922 -4.147 1.00 44.69 93 LYS A O 1
#

Foldseek 3Di:
DDLVVLVVVLVVLVVVLVVLVVVLVPDDPPDPVNVVSVVVSVVSVVVNVCCCVVPVVVVVPVPDDPVRVVVVVVVVVVVVVVVVVVVVVVVVD

Nearest PDB structures (foldseek):
  6jqa-assembly1_B  TM=7.833E-01  e=2.238E+00  Onion yellows phytoplasma OY-W
  6jqa-assembly1_A  TM=6.959E-01  e=4.131E+00  Onion yellows phytoplasma OY-W
  5wkq-assembly1_A  TM=6.640E-01  e=7.626E+00  Shigella flexneri